Protein AF-A0A961LB48-F1 (afdb_monomer)

Structure (mmCIF, N/CA/C/O backbone):
data_AF-A0A961LB48-F1
#
_entry.id   AF-A0A961LB48-F1
#
loop_
_atom_site.group_PDB
_atom_site.id
_atom_site.type_symbol
_atom_site.label_atom_id
_atom_site.label_alt_id
_atom_site.label_comp_id
_atom_site.label_asym_id
_atom_site.label_entity_id
_atom_site.label_seq_id
_atom_site.pdbx_PDB_ins_code
_atom_site.Cartn_x
_atom_site.Cartn_y
_atom_site.Cartn_z
_atom_site.occupancy
_atom_site.B_iso_or_equiv
_atom_site.auth_seq_id
_atom_site.auth_comp_id
_atom_site.auth_asym_id
_atom_site.auth_atom_id
_atom_site.pdbx_PDB_model_num
ATOM 1 N N . MET A 1 1 ? 18.280 -7.638 -24.522 1.00 52.22 1 MET A N 1
ATOM 2 C CA . MET A 1 1 ? 16.824 -7.610 -24.246 1.00 52.22 1 MET A CA 1
ATOM 3 C C . MET A 1 1 ? 16.571 -8.558 -23.075 1.00 52.22 1 MET A C 1
ATOM 5 O O . MET A 1 1 ? 16.725 -9.750 -23.261 1.00 52.22 1 MET A O 1
ATOM 9 N N . GLY A 1 2 ? 16.350 -8.075 -21.848 1.00 55.94 2 GLY A N 1
ATOM 10 C CA . GLY A 1 2 ? 16.262 -8.972 -20.674 1.00 55.94 2 GLY A CA 1
ATOM 11 C C . GLY A 1 2 ? 16.053 -8.277 -19.324 1.00 55.94 2 GLY A C 1
ATOM 12 O O . GLY A 1 2 ? 15.461 -8.857 -18.420 1.00 55.94 2 GLY A O 1
ATOM 13 N N . SER A 1 3 ? 16.435 -7.000 -19.200 1.00 62.53 3 SER A N 1
ATOM 14 C CA . SER A 1 3 ? 16.264 -6.243 -17.946 1.00 62.53 3 SER A CA 1
ATOM 15 C C . SER A 1 3 ? 14.814 -5.933 -17.571 1.00 62.53 3 SER A C 1
ATOM 17 O O . SER A 1 3 ? 14.516 -5.817 -16.386 1.00 62.53 3 SER A O 1
ATOM 19 N N . GLY A 1 4 ? 13.904 -5.812 -18.545 1.00 63.84 4 GLY A N 1
ATOM 20 C CA . GLY A 1 4 ? 12.508 -5.450 -18.270 1.00 63.84 4 GLY A CA 1
ATOM 21 C C . GLY A 1 4 ? 11.810 -6.483 -17.385 1.00 63.84 4 GLY A C 1
ATOM 22 O O . GLY A 1 4 ? 11.283 -6.150 -16.327 1.00 63.84 4 GLY A O 1
ATOM 23 N N . LEU A 1 5 ? 11.889 -7.761 -17.769 1.00 71.38 5 LEU A N 1
ATOM 24 C CA . LEU A 1 5 ? 11.231 -8.868 -17.068 1.00 71.38 5 LEU A CA 1
ATOM 25 C C . LEU A 1 5 ? 11.747 -9.044 -15.634 1.00 71.38 5 LEU A C 1
ATOM 27 O O . LEU A 1 5 ? 10.953 -9.220 -14.712 1.00 71.38 5 LEU A O 1
ATOM 31 N N . ILE A 1 6 ? 13.060 -8.908 -15.424 1.00 78.00 6 ILE A N 1
ATOM 32 C CA . ILE A 1 6 ? 13.668 -8.980 -14.086 1.00 78.00 6 ILE A CA 1
ATOM 33 C C . ILE A 1 6 ? 13.148 -7.843 -13.190 1.00 78.00 6 ILE A C 1
ATOM 35 O O . ILE A 1 6 ? 12.854 -8.065 -12.013 1.00 78.00 6 ILE A O 1
ATOM 39 N N . GLY A 1 7 ? 12.979 -6.639 -13.747 1.00 77.12 7 GLY A N 1
ATOM 40 C CA . GLY A 1 7 ? 12.384 -5.503 -13.041 1.00 77.12 7 GLY A CA 1
ATOM 41 C C . GLY A 1 7 ? 10.929 -5.752 -12.627 1.00 77.12 7 GLY A C 1
ATOM 42 O O . GLY A 1 7 ? 10.555 -5.473 -11.485 1.00 77.12 7 GLY A O 1
ATOM 43 N N . HIS A 1 8 ? 10.124 -6.341 -13.515 1.00 77.06 8 HIS A N 1
ATOM 44 C CA . HIS A 1 8 ? 8.729 -6.690 -13.224 1.00 77.06 8 HIS A CA 1
ATOM 45 C C . HIS A 1 8 ? 8.612 -7.753 -12.127 1.00 77.06 8 HIS A C 1
ATOM 47 O O . HIS A 1 8 ? 7.829 -7.579 -11.191 1.00 77.06 8 HIS A O 1
ATOM 53 N N . VAL A 1 9 ? 9.434 -8.805 -12.184 1.00 80.31 9 VAL A N 1
ATOM 54 C CA . VAL A 1 9 ? 9.444 -9.870 -11.169 1.00 80.31 9 VAL A CA 1
ATOM 55 C C . VAL A 1 9 ? 9.868 -9.327 -9.802 1.00 80.31 9 VAL A C 1
ATOM 57 O O . VAL A 1 9 ? 9.205 -9.603 -8.803 1.00 80.31 9 VAL A O 1
ATOM 60 N N . LYS A 1 10 ? 10.910 -8.484 -9.735 1.00 82.88 10 LYS A N 1
ATOM 61 C CA . LYS A 1 10 ? 11.321 -7.833 -8.475 1.00 82.88 10 LYS A CA 1
ATOM 62 C C . LYS A 1 10 ? 10.192 -7.009 -7.855 1.00 82.88 10 LYS A C 1
ATOM 64 O O . LYS A 1 10 ? 9.964 -7.091 -6.649 1.00 82.88 10 LYS A O 1
ATOM 69 N N . ARG A 1 11 ? 9.474 -6.231 -8.669 1.00 81.12 11 ARG A N 1
ATOM 70 C CA . ARG A 1 11 ? 8.371 -5.376 -8.205 1.00 81.12 11 ARG A CA 1
ATOM 71 C C . ARG A 1 11 ? 7.169 -6.200 -7.735 1.00 81.12 11 ARG A C 1
ATOM 73 O O . ARG A 1 11 ? 6.553 -5.851 -6.731 1.00 81.12 11 ARG A O 1
ATOM 80 N N . TYR A 1 12 ? 6.886 -7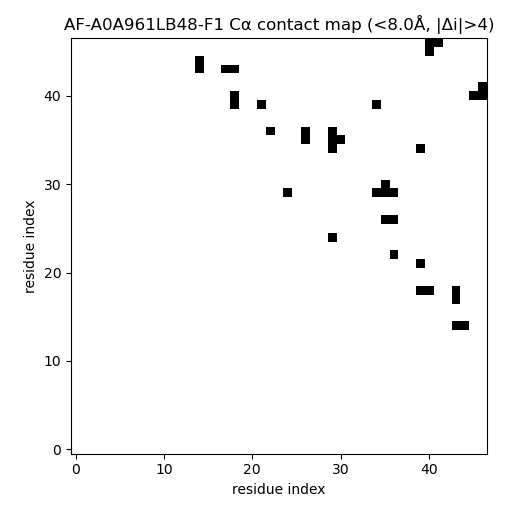.315 -8.406 1.00 81.94 12 TYR A N 1
ATOM 81 C CA . TYR A 1 12 ? 5.855 -8.272 -8.004 1.00 81.94 12 TYR A CA 1
ATOM 82 C C . TYR A 1 12 ? 6.172 -8.931 -6.654 1.00 81.94 12 TYR A C 1
ATOM 84 O O . TYR A 1 12 ? 5.329 -8.955 -5.759 1.00 81.94 12 TYR A O 1
ATOM 92 N N . LEU A 1 13 ? 7.408 -9.404 -6.471 1.00 83.06 13 LEU A N 1
ATOM 93 C CA . LEU A 1 13 ? 7.850 -10.012 -5.212 1.00 83.06 13 LEU A CA 1
ATOM 94 C C . LEU A 1 13 ? 7.826 -9.013 -4.049 1.00 83.06 13 LEU A C 1
ATOM 96 O O . LEU A 1 13 ? 7.395 -9.363 -2.952 1.00 83.06 13 LEU A O 1
ATOM 100 N N . ALA A 1 14 ? 8.234 -7.764 -4.290 1.00 83.81 14 ALA A N 1
ATOM 101 C CA . ALA A 1 14 ? 8.154 -6.702 -3.289 1.00 83.81 14 ALA A CA 1
ATOM 102 C C . ALA A 1 14 ? 6.701 -6.429 -2.857 1.00 83.81 14 ALA A C 1
ATOM 104 O O . ALA A 1 14 ? 6.428 -6.350 -1.660 1.00 83.81 14 ALA A O 1
ATOM 105 N N . ARG A 1 15 ? 5.764 -6.363 -3.815 1.00 82.75 15 ARG A N 1
ATOM 106 C CA . ARG A 1 15 ? 4.323 -6.209 -3.545 1.00 82.75 15 ARG A CA 1
ATOM 107 C C . ARG A 1 15 ? 3.746 -7.387 -2.760 1.00 82.75 15 ARG A C 1
ATOM 109 O O . ARG A 1 15 ? 3.089 -7.171 -1.750 1.00 82.75 15 ARG A O 1
ATOM 116 N N . SER A 1 16 ? 4.062 -8.620 -3.156 1.00 80.19 16 SER A N 1
ATOM 117 C CA . SER A 1 16 ? 3.592 -9.829 -2.463 1.00 80.19 16 SER A CA 1
ATOM 118 C C . SER A 1 16 ? 4.135 -9.937 -1.031 1.00 80.19 16 SER A C 1
ATOM 120 O O . SER A 1 16 ? 3.425 -10.358 -0.117 1.00 80.19 16 SER A O 1
ATOM 122 N N . LYS A 1 17 ? 5.383 -9.509 -0.800 1.00 82.75 17 LYS A N 1
ATOM 123 C CA . LYS A 1 17 ? 5.955 -9.438 0.549 1.00 82.75 17 LYS A CA 1
ATOM 124 C C . LYS A 1 17 ? 5.246 -8.390 1.410 1.00 82.75 17 LYS A C 1
ATOM 126 O O . LYS A 1 17 ? 4.921 -8.698 2.552 1.00 82.75 17 LYS A O 1
ATOM 131 N N . ALA A 1 18 ? 4.986 -7.198 0.870 1.00 80.00 18 ALA A N 1
ATOM 132 C CA . ALA A 1 18 ? 4.249 -6.146 1.572 1.00 80.00 18 ALA A CA 1
ATOM 133 C C . ALA A 1 18 ? 2.819 -6.592 1.918 1.00 80.00 18 ALA A C 1
ATOM 135 O O . ALA A 1 18 ? 2.374 -6.404 3.045 1.00 80.00 18 ALA A O 1
ATOM 136 N N . GLU A 1 19 ? 2.141 -7.268 0.988 1.00 78.69 19 GLU A N 1
ATOM 137 C CA . GLU A 1 19 ? 0.808 -7.834 1.206 1.00 78.69 19 GLU A CA 1
ATOM 138 C C . GLU A 1 19 ? 0.814 -8.869 2.330 1.00 78.69 19 GLU A C 1
ATOM 140 O O . GLU A 1 19 ? -0.015 -8.797 3.227 1.00 78.69 19 GLU A O 1
ATOM 145 N N . ARG A 1 20 ? 1.791 -9.786 2.350 1.00 78.19 20 ARG A N 1
ATOM 146 C CA . ARG A 1 20 ? 1.937 -10.762 3.442 1.00 78.19 20 ARG A CA 1
ATOM 147 C C . ARG A 1 20 ? 2.251 -10.110 4.785 1.00 78.19 20 ARG A C 1
ATOM 149 O O . ARG A 1 20 ? 1.737 -10.570 5.794 1.00 78.19 20 ARG A O 1
ATOM 156 N N . GLN A 1 21 ? 3.082 -9.071 4.809 1.00 77.56 21 GLN A N 1
ATOM 157 C CA . GLN A 1 21 ? 3.411 -8.347 6.040 1.00 77.56 21 GLN A CA 1
ATOM 158 C C . GLN A 1 21 ? 2.192 -7.603 6.593 1.00 77.56 21 GLN A C 1
ATOM 160 O O . GLN A 1 21 ? 1.905 -7.717 7.778 1.00 77.56 21 GLN A O 1
ATOM 165 N N . LEU A 1 22 ? 1.435 -6.917 5.734 1.00 68.75 22 LEU A N 1
ATOM 166 C CA . LEU A 1 22 ? 0.187 -6.256 6.119 1.00 68.75 22 LEU A CA 1
ATOM 167 C C . LEU A 1 22 ? -0.912 -7.266 6.472 1.00 68.75 22 LEU A C 1
ATOM 169 O O . LEU A 1 22 ? -1.703 -7.015 7.370 1.00 68.75 22 LEU A O 1
ATOM 173 N N . ALA A 1 23 ? -0.938 -8.431 5.822 1.00 68.31 23 ALA A N 1
ATOM 174 C CA . ALA A 1 23 ? -1.871 -9.502 6.152 1.00 68.31 23 ALA A CA 1
ATOM 175 C C . ALA A 1 23 ? -1.510 -10.239 7.455 1.00 68.31 23 ALA A C 1
ATOM 177 O O . ALA A 1 23 ? -2.392 -10.834 8.069 1.00 68.31 23 ALA A O 1
ATOM 178 N N . GLN A 1 24 ? -0.242 -10.222 7.873 1.00 73.25 24 GLN A N 1
ATOM 179 C CA . GLN A 1 24 ? 0.176 -10.713 9.189 1.00 73.25 24 GLN A CA 1
ATOM 180 C C . GLN A 1 24 ? -0.128 -9.718 10.312 1.00 73.25 24 GLN A C 1
ATOM 182 O O . GLN A 1 24 ? -0.171 -10.130 11.469 1.00 73.25 24 GLN A O 1
ATOM 187 N N . LEU A 1 25 ? -0.357 -8.437 9.997 1.00 67.38 25 LEU A N 1
ATOM 188 C CA . LEU A 1 25 ? -0.916 -7.510 10.973 1.00 67.38 25 LEU A CA 1
ATOM 189 C C . LEU A 1 25 ? -2.362 -7.913 11.266 1.00 67.38 25 LEU A C 1
ATOM 191 O O . LEU A 1 25 ? -3.147 -8.231 10.368 1.00 67.38 25 LEU A O 1
ATOM 195 N N . ASP A 1 26 ? -2.674 -7.931 12.555 1.00 65.31 26 ASP A N 1
ATOM 196 C CA . ASP A 1 26 ? -3.987 -8.276 13.074 1.00 65.31 26 ASP A CA 1
ATOM 197 C C . ASP A 1 26 ? -5.026 -7.241 12.610 1.00 65.31 26 ASP A C 1
ATOM 199 O O . ASP A 1 26 ? -4.720 -6.050 12.482 1.00 65.31 26 ASP A O 1
ATOM 203 N N . ASP A 1 27 ? -6.266 -7.673 12.378 1.00 64.94 27 ASP A N 1
ATOM 204 C CA . ASP A 1 27 ? -7.329 -6.813 11.830 1.00 64.94 27 ASP A CA 1
ATOM 205 C C . ASP A 1 27 ? -7.613 -5.600 12.715 1.00 64.94 27 ASP A C 1
ATOM 207 O O . ASP A 1 27 ? -8.008 -4.546 12.224 1.00 64.94 27 ASP A O 1
ATOM 211 N N . ARG A 1 28 ? -7.347 -5.717 14.019 1.00 63.25 28 ARG A N 1
ATOM 212 C CA . ARG A 1 28 ? -7.450 -4.603 14.968 1.00 63.25 28 ARG A CA 1
ATOM 213 C C . ARG A 1 28 ? -6.455 -3.482 14.686 1.00 63.25 28 ARG A C 1
ATOM 215 O O . ARG A 1 28 ? -6.820 -2.323 14.823 1.00 63.25 28 ARG A O 1
ATOM 222 N N . LEU A 1 29 ? -5.229 -3.817 14.289 1.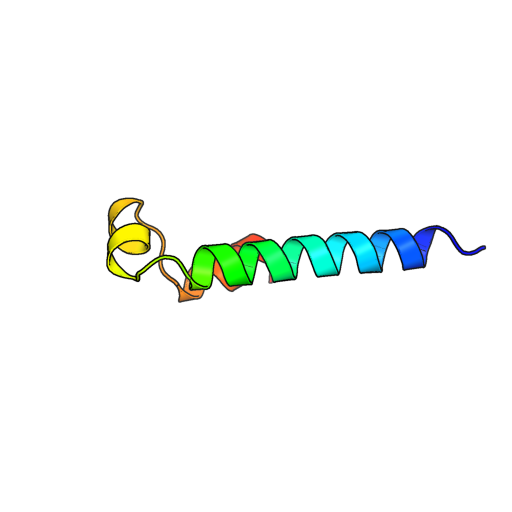00 73.31 29 LEU A N 1
ATOM 223 C CA . LEU A 1 29 ? -4.165 -2.842 14.040 1.00 73.31 29 LEU A CA 1
ATOM 224 C C . LEU A 1 29 ? -4.380 -2.142 12.695 1.00 73.31 29 LEU A C 1
ATOM 226 O O . 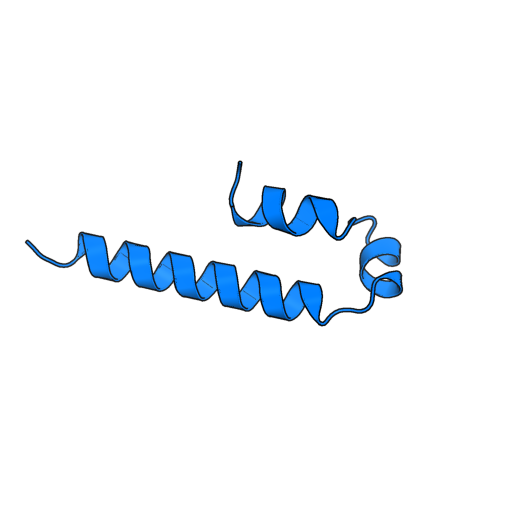LEU A 1 29 ? -4.184 -0.937 12.586 1.00 73.31 29 LEU A O 1
ATOM 230 N N . LEU A 1 30 ? -4.874 -2.887 11.700 1.00 75.00 30 LEU A N 1
ATOM 231 C CA . LEU A 1 30 ? -5.364 -2.320 10.443 1.00 7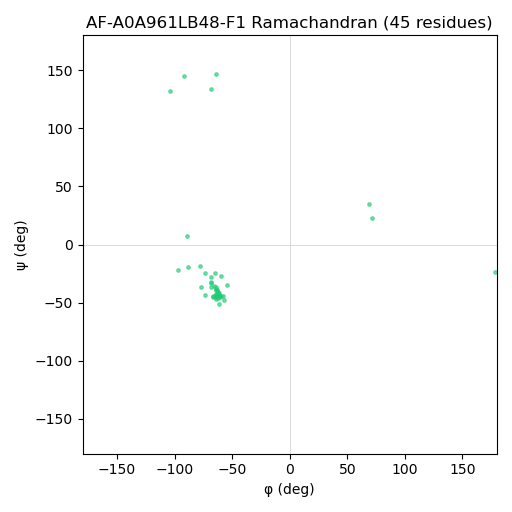5.00 30 LEU A CA 1
ATOM 232 C C . LEU A 1 30 ? -6.521 -1.340 10.692 1.00 75.00 30 LEU A C 1
ATOM 234 O O . LEU A 1 30 ? -6.517 -0.233 10.160 1.00 75.00 30 LEU A O 1
ATOM 238 N N . ASN A 1 31 ? -7.466 -1.709 11.558 1.00 76.88 31 ASN A N 1
ATOM 239 C CA . ASN A 1 31 ? -8.614 -0.866 11.880 1.00 76.88 31 ASN A CA 1
ATOM 240 C C . ASN A 1 31 ? -8.230 0.398 12.676 1.00 76.88 31 ASN A C 1
ATOM 242 O O . ASN A 1 31 ? -8.846 1.441 12.482 1.00 76.88 31 ASN A O 1
ATOM 246 N N . ASP A 1 32 ? -7.197 0.330 13.524 1.00 80.00 32 ASP A N 1
ATOM 247 C CA . ASP A 1 32 ? -6.689 1.471 14.305 1.00 80.00 32 ASP A CA 1
ATOM 248 C C . ASP A 1 32 ? -6.087 2.574 13.413 1.00 80.00 32 ASP A C 1
ATOM 250 O O . ASP A 1 32 ? -6.286 3.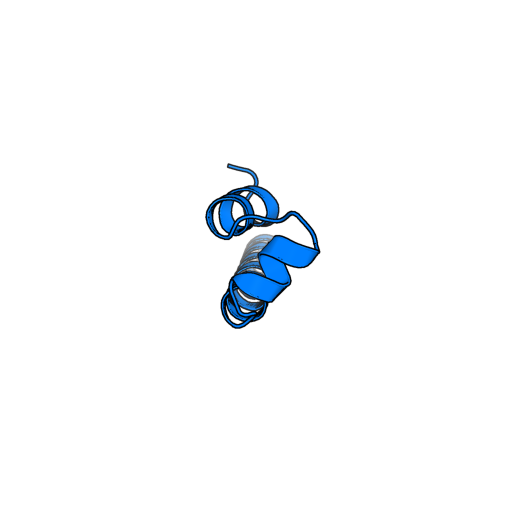763 13.648 1.00 80.00 32 ASP A O 1
ATOM 254 N N . ILE A 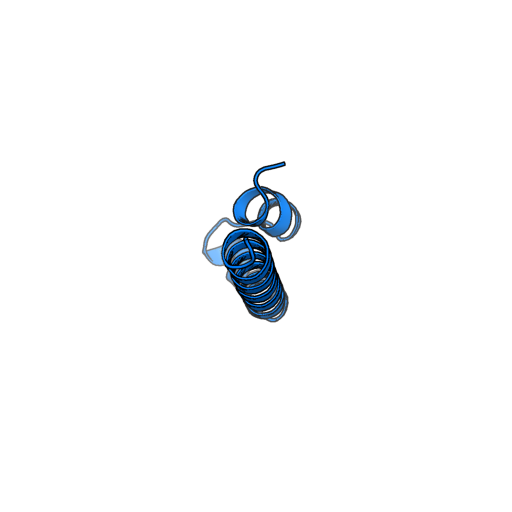1 33 ? -5.434 2.187 12.311 1.00 78.88 33 ILE A N 1
ATOM 255 C CA . ILE A 1 33 ? -4.931 3.120 11.287 1.00 78.88 33 ILE A CA 1
ATOM 256 C C . ILE A 1 33 ? -5.965 3.425 10.187 1.00 78.88 33 ILE A C 1
ATOM 258 O O . ILE A 1 33 ? -5.634 4.070 9.191 1.00 78.88 33 ILE A O 1
ATOM 262 N N . GLY A 1 34 ? -7.209 2.957 10.345 1.00 81.81 34 GLY A N 1
ATOM 263 C CA . GLY A 1 34 ? -8.310 3.207 9.411 1.00 81.81 34 GLY A CA 1
ATOM 264 C C . GLY A 1 34 ? -8.208 2.476 8.067 1.00 81.81 34 GLY A C 1
ATOM 265 O O . GLY A 1 34 ? -8.811 2.922 7.095 1.00 81.81 34 GLY A O 1
ATOM 266 N N . LEU A 1 35 ? -7.462 1.371 7.990 1.00 81.56 35 LEU A N 1
ATOM 267 C CA . LEU A 1 35 ? -7.310 0.543 6.788 1.00 81.56 35 LEU A CA 1
ATOM 268 C C . LEU A 1 35 ? -8.130 -0.742 6.913 1.00 81.56 35 LEU A C 1
ATOM 270 O O . LEU A 1 35 ? -8.019 -1.471 7.899 1.00 81.56 35 LEU A O 1
ATOM 274 N N . LYS A 1 36 ? -8.907 -1.094 5.885 1.00 81.44 36 LYS A N 1
ATOM 275 C CA . LYS A 1 36 ? -9.555 -2.413 5.827 1.00 81.44 36 LYS A CA 1
ATOM 276 C C . LYS A 1 36 ? -8.678 -3.412 5.086 1.00 81.44 36 LYS A C 1
ATOM 278 O O . LYS A 1 36 ? -8.065 -3.092 4.069 1.00 81.44 36 LYS A O 1
ATOM 283 N N . ARG A 1 37 ? -8.694 -4.677 5.523 1.00 78.19 37 ARG A N 1
ATOM 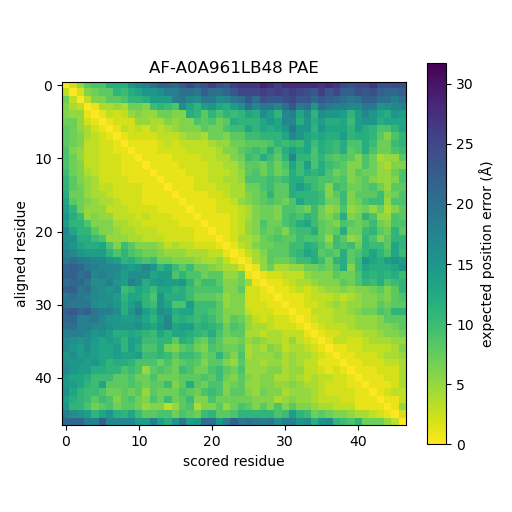284 C CA . ARG A 1 37 ? -7.961 -5.769 4.852 1.00 78.19 37 ARG A CA 1
ATOM 285 C C . ARG A 1 37 ? -8.318 -5.894 3.366 1.00 78.19 37 ARG A C 1
ATOM 287 O O . ARG A 1 37 ? -7.448 -6.169 2.548 1.00 78.19 37 ARG A O 1
ATOM 294 N N . SER A 1 38 ? -9.574 -5.626 3.010 1.00 80.56 38 SER A N 1
ATOM 295 C CA . SER A 1 38 ? -10.056 -5.602 1.624 1.00 80.56 38 SER A CA 1
ATOM 296 C C . SER A 1 38 ? -9.426 -4.501 0.761 1.00 80.56 38 SER A C 1
ATOM 298 O O . SER A 1 38 ? -9.385 -4.636 -0.456 1.00 80.56 38 SER A O 1
ATOM 300 N N . GLU A 1 39 ? -8.934 -3.419 1.366 1.00 79.94 39 GLU A N 1
ATOM 301 C CA . GLU A 1 39 ? -8.338 -2.276 0.662 1.00 79.94 39 GLU A CA 1
ATOM 302 C C . GLU A 1 39 ? -6.836 -2.462 0.414 1.00 79.94 39 GLU A C 1
ATOM 304 O O . GLU A 1 39 ? -6.282 -1.840 -0.493 1.00 79.94 39 GLU A O 1
ATOM 309 N N . ILE A 1 40 ? -6.179 -3.363 1.159 1.00 77.94 40 ILE A N 1
ATOM 310 C CA . ILE A 1 40 ? -4.748 -3.675 1.011 1.00 77.94 40 ILE A CA 1
ATOM 311 C C . ILE A 1 40 ? -4.445 -4.131 -0.418 1.00 77.94 40 ILE A C 1
ATOM 313 O O . ILE A 1 40 ? -3.514 -3.628 -1.050 1.00 77.94 40 ILE A O 1
ATOM 317 N N . THR A 1 41 ? -5.243 -5.056 -0.955 1.00 78.44 41 THR A N 1
ATOM 318 C CA . THR A 1 41 ? -5.053 -5.567 -2.317 1.00 78.44 41 THR A CA 1
ATOM 319 C C . THR A 1 41 ? -5.188 -4.439 -3.343 1.00 78.44 41 THR A C 1
ATOM 321 O O . THR A 1 41 ? -4.343 -4.312 -4.230 1.00 78.44 41 THR A O 1
ATOM 324 N N . THR A 1 42 ? -6.185 -3.566 -3.191 1.00 83.31 42 THR A N 1
ATOM 325 C CA . THR A 1 42 ? -6.395 -2.412 -4.075 1.00 83.31 42 THR A CA 1
ATOM 326 C C . THR A 1 42 ? -5.243 -1.409 -3.991 1.00 83.31 42 THR A C 1
ATOM 328 O O . THR A 1 42 ? -4.726 -1.006 -5.030 1.00 83.31 42 THR A O 1
ATOM 331 N N . MET A 1 43 ? -4.756 -1.059 -2.795 1.00 80.06 43 MET A N 1
ATOM 332 C CA . MET A 1 43 ? -3.616 -0.142 -2.628 1.00 80.06 43 MET A CA 1
ATOM 333 C C . MET A 1 43 ? -2.309 -0.695 -3.208 1.00 80.06 43 MET A C 1
ATOM 335 O O . MET A 1 43 ? -1.546 0.035 -3.843 1.00 80.06 43 MET A O 1
ATOM 339 N N . ILE A 1 44 ? -2.023 -1.981 -2.990 1.00 78.88 44 ILE A N 1
ATOM 340 C CA . ILE A 1 44 ? -0.765 -2.593 -3.434 1.00 78.88 44 ILE A CA 1
ATOM 341 C C . ILE A 1 44 ? -0.765 -2.788 -4.947 1.00 78.88 44 ILE A C 1
ATOM 343 O O . ILE A 1 44 ? 0.245 -2.525 -5.608 1.00 78.88 44 ILE A O 1
ATOM 347 N N . TRP A 1 45 ? -1.877 -3.267 -5.500 1.00 80.94 45 TRP A N 1
ATOM 348 C CA . TRP A 1 45 ? -1.943 -3.700 -6.891 1.00 80.94 45 TRP A CA 1
ATOM 349 C C . TRP A 1 45 ? -2.509 -2.635 -7.834 1.00 80.94 45 TRP A C 1
ATOM 351 O O . TRP A 1 45 ? -2.149 -2.660 -9.012 1.00 80.94 45 TRP A O 1
ATOM 361 N N . GLY A 1 46 ? -3.269 -1.665 -7.316 1.00 74.25 46 GLY A N 1
ATOM 362 C CA . GLY A 1 46 ? -3.852 -0.551 -8.068 1.00 74.25 46 GLY A CA 1
ATOM 363 C C . GLY A 1 46 ? -4.961 -0.978 -9.030 1.00 74.25 46 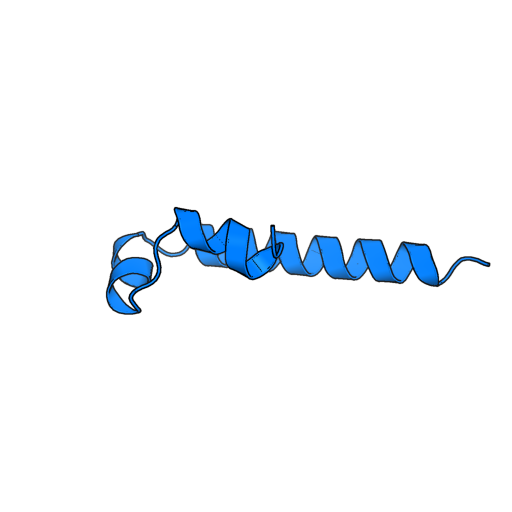GLY A C 1
ATOM 364 O O . GLY A 1 46 ? -5.013 -0.446 -10.135 1.00 74.25 46 GLY A O 1
ATOM 365 N N . LYS A 1 47 ? -5.756 -1.991 -8.660 1.00 59.34 47 LYS A N 1
ATOM 366 C CA . LYS A 1 47 ? -6.854 -2.515 -9.486 1.00 59.34 47 LYS A CA 1
ATOM 367 C C . LYS A 1 47 ? -8.151 -1.743 -9.309 1.00 59.34 47 LYS A C 1
ATOM 369 O O . LYS A 1 47 ? -8.415 -1.326 -8.164 1.00 59.34 47 LYS A O 1
#

Foldseek 3Di:
DPVVVVVVVVLVVVLVVVLVVVVVDDQVVCVVVPHGNVCSCCVSVVD

Secondary structure (DSSP, 8-state):
--HHHHHHHHHHHHHHHHHHHHHHS-HHHHHHTT--HHHHHHHHH--

Radius of gyration: 13.44 Å; Cα contacts (8 Å, |Δi|>4): 19; chains: 1; bounding box: 27×14×39 Å

Solvent-accessible surface area (backbone atoms only — not comparable to full-atom values): 2878 Å² total; per-residue (Å²): 141,66,67,66,61,57,52,52,51,53,53,50,53,53,45,54,50,52,50,52,55,58,66,68,48,53,70,67,61,36,50,73,75,70,44,55,80,82,49,50,59,37,70,72,70,68,113

pLDDT: mean 75.39, std 7.77, range [52.22, 83.81]

Sequence (47 aa):
MGSGLIGHVKRYLARSKAERQLAQLDDRLLNDIGLKRSEITTMIWGK

Mean predicted aligned error: 8.39 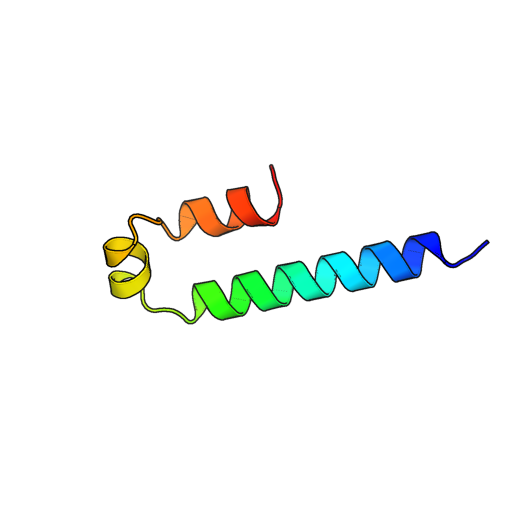Å